Pr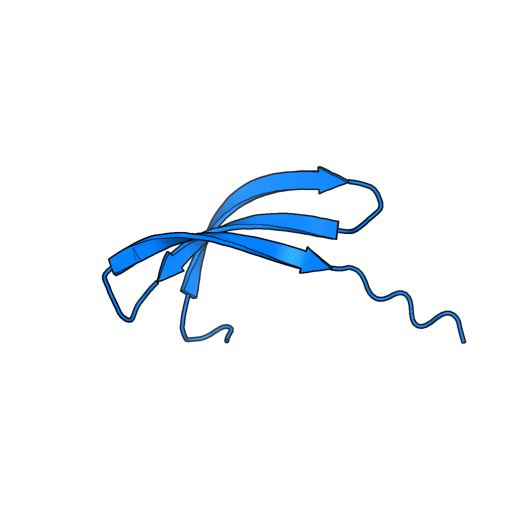otein AF-A0A6C0KUA9-F1 (afdb_monomer_lite)

Radius of gyration: 11.94 Å; chains: 1; bounding box: 24×22×30 Å

Sequence (42 aa):
MEDDYTVLEKLGEGSFGKVFKVLSKKDGENYALKQVNYNEDK

Structure (mmCIF, N/CA/C/O backbone):
data_AF-A0A6C0KUA9-F1
#
_entry.id   AF-A0A6C0KUA9-F1
#
loop_
_atom_site.group_PDB
_atom_site.id
_atom_site.type_symbol
_atom_site.label_atom_id
_atom_site.label_alt_id
_atom_site.label_comp_id
_atom_site.label_asym_id
_atom_site.label_entity_id
_atom_site.label_seq_id
_atom_site.pdbx_PDB_ins_code
_atom_site.Cartn_x
_atom_site.Cartn_y
_atom_site.Cartn_z
_atom_site.occupancy
_atom_site.B_iso_or_equiv
_atom_site.auth_seq_id
_atom_site.auth_comp_id
_atom_site.auth_asym_id
_atom_site.auth_atom_id
_atom_site.pdbx_PDB_model_num
ATOM 1 N N . MET A 1 1 ? -0.379 -10.987 4.934 1.00 56.25 1 MET A N 1
ATOM 2 C CA . MET A 1 1 ? 0.070 -9.755 4.248 1.00 56.25 1 MET A CA 1
ATOM 3 C C . MET A 1 1 ? -1.046 -9.130 3.423 1.00 56.25 1 MET A C 1
ATOM 5 O O . MET A 1 1 ? -1.487 -8.065 3.825 1.00 56.25 1 MET A O 1
ATOM 9 N N . GLU A 1 2 ? -1.549 -9.748 2.343 1.00 56.94 2 GLU A N 1
ATOM 10 C CA . GLU A 1 2 ? -2.704 -9.184 1.598 1.00 56.94 2 GLU A CA 1
ATOM 11 C C . GLU A 1 2 ? -3.992 -9.130 2.436 1.00 56.94 2 GLU A C 1
ATOM 13 O O . GLU A 1 2 ? -4.816 -8.242 2.248 1.00 56.94 2 GLU A O 1
ATOM 18 N N . ASP A 1 3 ? -4.130 -10.011 3.430 1.00 78.25 3 ASP A N 1
ATOM 19 C CA . ASP A 1 3 ? -5.286 -9.996 4.329 1.00 78.25 3 ASP A CA 1
ATOM 20 C C . ASP A 1 3 ? -5.181 -9.013 5.503 1.00 78.25 3 ASP A C 1
ATOM 22 O O . ASP A 1 3 ? -6.196 -8.717 6.125 1.00 78.25 3 ASP A O 1
ATOM 26 N N . ASP A 1 4 ? -4.003 -8.459 5.800 1.00 92.44 4 ASP A N 1
ATOM 27 C CA . ASP A 1 4 ? -3.808 -7.596 6.979 1.00 92.44 4 ASP A CA 1
ATOM 28 C C . ASP A 1 4 ? -4.052 -6.113 6.670 1.00 92.44 4 ASP A C 1
ATOM 30 O O . ASP A 1 4 ? -4.272 -5.306 7.577 1.00 92.44 4 ASP A O 1
ATOM 34 N N . TYR A 1 5 ? -4.031 -5.753 5.385 1.00 95.25 5 TYR A N 1
ATOM 35 C CA . TYR A 1 5 ? -4.083 -4.375 4.917 1.00 95.25 5 TYR A CA 1
ATOM 36 C C . TYR A 1 5 ? -5.095 -4.212 3.786 1.00 95.25 5 TYR A C 1
ATOM 38 O O . TYR A 1 5 ? -5.074 -4.948 2.803 1.00 95.25 5 TYR A O 1
ATOM 46 N N . THR A 1 6 ? -5.950 -3.199 3.889 1.00 96.00 6 THR A N 1
ATOM 47 C CA . THR A 1 6 ? -6.833 -2.782 2.795 1.00 96.00 6 THR A CA 1
ATOM 48 C C . THR A 1 6 ? -6.135 -1.701 1.979 1.00 96.00 6 THR A C 1
ATOM 50 O O . THR A 1 6 ? -5.839 -0.628 2.505 1.00 96.00 6 THR A O 1
ATOM 53 N N . VAL A 1 7 ? -5.871 -1.957 0.697 1.00 95.94 7 VAL A N 1
ATOM 54 C CA . VAL A 1 7 ? -5.284 -0.956 -0.208 1.00 95.94 7 VAL A CA 1
ATOM 55 C C . VAL A 1 7 ? -6.316 0.122 -0.535 1.00 95.94 7 VAL A C 1
ATOM 57 O O . VAL A 1 7 ? -7.420 -0.197 -0.967 1.00 95.94 7 VAL A O 1
ATOM 60 N N . LEU A 1 8 ? -5.955 1.392 -0.325 1.00 96.88 8 LEU A N 1
ATOM 61 C CA . LEU A 1 8 ? -6.846 2.538 -0.531 1.00 96.88 8 LEU A CA 1
ATOM 62 C C . LEU A 1 8 ? -6.534 3.284 -1.834 1.00 96.88 8 LEU A C 1
ATOM 64 O O . LEU A 1 8 ? -7.401 3.431 -2.689 1.00 96.88 8 LEU A O 1
ATOM 68 N N . GLU A 1 9 ? -5.297 3.757 -1.999 1.00 96.88 9 GLU A N 1
ATOM 69 C CA . GLU A 1 9 ? -4.877 4.548 -3.164 1.00 96.88 9 GLU A CA 1
ATOM 70 C C . GLU A 1 9 ? -3.396 4.325 -3.494 1.00 96.88 9 GLU A C 1
ATOM 72 O O . GLU A 1 9 ? -2.589 4.016 -2.616 1.00 96.88 9 GLU A O 1
ATOM 77 N N . LYS A 1 10 ? -3.009 4.499 -4.763 1.00 97.44 10 LYS A N 1
ATOM 78 C CA . LYS A 1 10 ? -1.598 4.512 -5.171 1.00 97.44 10 LYS A CA 1
ATOM 79 C C . LYS A 1 10 ? -1.036 5.916 -4.955 1.00 97.44 10 LYS A C 1
ATOM 81 O O . LYS A 1 10 ? -1.478 6.858 -5.601 1.00 97.44 10 LYS A O 1
ATOM 86 N N . LEU A 1 11 ? -0.030 6.030 -4.094 1.00 97.62 11 LEU A N 1
ATOM 87 C CA . LEU A 1 11 ? 0.636 7.296 -3.779 1.00 97.62 11 LEU A CA 1
ATOM 88 C C . LEU A 1 11 ? 1.725 7.648 -4.797 1.00 97.62 11 LEU A C 1
ATOM 90 O O . LEU A 1 11 ? 1.982 8.820 -5.052 1.00 97.62 11 LEU A O 1
ATOM 94 N N . GLY A 1 12 ? 2.377 6.641 -5.384 1.00 96.69 12 GLY A N 1
ATOM 95 C CA . GLY A 1 12 ? 3.441 6.874 -6.355 1.00 96.69 12 GLY A CA 1
ATOM 96 C C . GLY A 1 12 ? 3.967 5.603 -7.009 1.00 96.69 12 GLY A C 1
ATOM 97 O O . GLY A 1 12 ? 3.709 4.486 -6.561 1.00 96.69 12 GLY A O 1
ATOM 98 N N . GLU A 1 13 ? 4.706 5.785 -8.098 1.00 96.75 13 GLU A N 1
ATOM 99 C CA . GLU A 1 13 ? 5.406 4.727 -8.824 1.00 96.75 13 GLU A CA 1
ATOM 100 C C . GLU A 1 13 ? 6.720 5.274 -9.379 1.00 96.75 13 GLU A C 1
ATOM 102 O O . GLU A 1 13 ? 6.778 6.411 -9.845 1.00 96.75 13 GLU A O 1
ATOM 107 N N . GLY A 1 14 ? 7.767 4.458 -9.315 1.00 93.00 14 GLY A N 1
ATOM 108 C CA . GLY A 1 14 ? 9.066 4.749 -9.906 1.00 93.00 14 GLY A CA 1
ATOM 109 C C . GLY A 1 14 ? 9.770 3.468 -10.342 1.00 93.00 14 GLY A C 1
ATOM 110 O O . GLY A 1 14 ? 9.226 2.371 -10.224 1.00 93.00 14 GLY A O 1
ATOM 111 N N . SER A 1 15 ? 11.013 3.600 -10.805 1.00 90.88 15 SER A N 1
ATOM 112 C CA . SER A 1 15 ? 11.815 2.483 -11.330 1.00 90.88 15 SER A CA 1
ATOM 113 C C . SER A 1 15 ? 11.982 1.311 -10.353 1.00 90.88 15 SER A C 1
ATOM 115 O O . SER A 1 15 ? 12.127 0.174 -10.784 1.00 90.88 15 SER A O 1
ATOM 117 N N . PHE A 1 16 ? 11.925 1.568 -9.044 1.00 87.81 16 PHE A N 1
ATOM 118 C CA . PHE A 1 16 ? 12.112 0.558 -7.996 1.00 87.81 16 PHE A CA 1
ATOM 119 C C . PHE A 1 16 ? 10.808 -0.067 -7.472 1.00 87.81 16 PHE A C 1
ATOM 121 O O . PHE A 1 16 ? 10.859 -0.926 -6.589 1.00 87.81 16 PHE A O 1
ATOM 128 N N . GLY A 1 17 ? 9.643 0.369 -7.962 1.00 93.62 17 GLY A N 1
ATOM 129 C CA . GLY A 1 17 ? 8.348 -0.170 -7.546 1.00 93.62 17 GLY A CA 1
ATOM 130 C C . GLY A 1 17 ? 7.276 0.882 -7.275 1.00 93.62 17 GLY A C 1
ATOM 131 O O . GLY A 1 17 ? 7.355 2.028 -7.727 1.00 93.62 17 GLY A O 1
ATOM 132 N N . LYS A 1 18 ? 6.246 0.471 -6.533 1.00 96.25 18 LYS A N 1
ATOM 133 C CA . LYS A 1 18 ? 5.008 1.229 -6.300 1.00 96.25 18 LYS A CA 1
ATOM 134 C C . LYS A 1 18 ? 4.787 1.449 -4.808 1.00 96.25 18 LYS A C 1
ATOM 136 O O . LYS A 1 18 ? 5.167 0.615 -3.989 1.00 96.25 18 LYS A O 1
ATOM 141 N N . VAL A 1 19 ? 4.170 2.570 -4.450 1.00 97.00 19 VAL A N 1
ATOM 142 C CA . VAL A 1 19 ? 3.794 2.886 -3.067 1.00 97.00 19 VAL A CA 1
ATOM 143 C C . VAL A 1 19 ? 2.293 3.109 -3.002 1.00 97.00 19 VAL A C 1
ATOM 145 O O . VAL A 1 19 ? 1.740 3.868 -3.800 1.00 97.00 19 VAL A O 1
ATOM 148 N N . PHE A 1 20 ? 1.647 2.474 -2.032 1.00 97.56 20 PHE A N 1
ATOM 149 C CA . PHE A 1 20 ? 0.211 2.556 -1.801 1.00 97.56 20 PHE A CA 1
ATOM 150 C C . PHE A 1 20 ? -0.078 3.066 -0.398 1.00 97.56 20 PHE A C 1
ATOM 152 O O . PHE A 1 20 ? 0.635 2.727 0.543 1.00 97.56 20 PHE A O 1
ATOM 159 N N . LYS A 1 21 ? -1.151 3.831 -0.241 1.00 97.62 21 LYS A N 1
ATOM 160 C CA . LYS A 1 21 ? -1.772 4.054 1.059 1.00 97.62 21 LYS A CA 1
ATOM 161 C C . LYS A 1 21 ? -2.617 2.837 1.398 1.00 97.62 21 LYS A C 1
ATOM 163 O O . LYS A 1 21 ? -3.401 2.379 0.562 1.00 97.62 21 LYS A O 1
ATOM 168 N N . VAL A 1 22 ? -2.477 2.337 2.614 1.00 97.75 22 VAL A N 1
ATOM 169 C CA . VAL A 1 22 ? -3.213 1.172 3.101 1.00 97.75 22 VAL A CA 1
ATOM 170 C C . VAL A 1 22 ? -3.797 1.436 4.482 1.00 97.75 22 VAL A C 1
ATOM 172 O O . VAL A 1 22 ? -3.213 2.185 5.262 1.00 97.75 22 VAL A O 1
ATOM 175 N N . LEU A 1 23 ? -4.924 0.799 4.786 1.00 97.38 23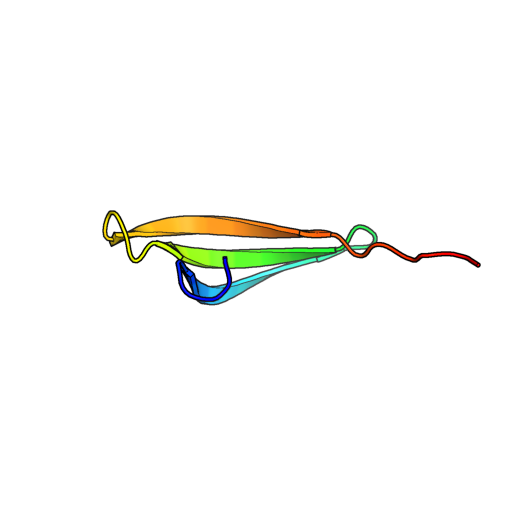 LEU A N 1
ATOM 176 C CA . LEU A 1 23 ? -5.517 0.752 6.119 1.00 97.38 23 LEU A CA 1
ATOM 177 C C . LEU A 1 23 ? -5.161 -0.581 6.777 1.00 97.38 23 LEU A C 1
ATOM 179 O O . LEU A 1 23 ? -5.496 -1.639 6.242 1.00 97.38 23 LEU A O 1
ATOM 183 N N . SER A 1 24 ? -4.498 -0.539 7.925 1.00 96.25 24 SER A N 1
ATOM 184 C CA . SER A 1 24 ? -4.214 -1.725 8.733 1.00 96.25 24 SER A CA 1
ATOM 185 C C . SER A 1 24 ? -5.492 -2.233 9.394 1.00 96.25 24 SER A C 1
ATOM 187 O O . SER A 1 24 ? -6.170 -1.493 10.106 1.00 96.25 24 SER A O 1
ATOM 189 N N . LYS A 1 25 ? -5.824 -3.514 9.205 1.00 95.31 25 LYS A N 1
ATOM 190 C CA . LYS A 1 25 ? -6.983 -4.137 9.869 1.00 95.31 25 LYS A CA 1
ATOM 191 C C . LYS A 1 25 ? -6.733 -4.416 11.358 1.00 95.31 25 LYS A C 1
ATOM 193 O O . LYS A 1 25 ? -7.672 -4.743 12.077 1.00 95.31 25 LYS A O 1
ATOM 198 N N . LYS A 1 26 ? -5.480 -4.312 11.818 1.00 94.94 26 LYS A N 1
ATOM 199 C CA . LYS A 1 26 ? -5.075 -4.616 13.198 1.00 94.94 26 LYS A CA 1
ATOM 200 C C . LYS A 1 26 ? -5.341 -3.459 14.158 1.00 94.94 26 LYS A C 1
ATOM 202 O O . LYS A 1 26 ? -5.835 -3.683 15.257 1.00 94.94 26 LYS A O 1
ATOM 207 N N . ASP A 1 27 ? -4.957 -2.254 13.759 1.00 96.56 27 ASP A N 1
ATOM 208 C CA . ASP A 1 27 ? -5.038 -1.035 14.574 1.00 96.56 27 ASP A CA 1
ATOM 209 C C . ASP A 1 27 ? -5.938 0.040 13.949 1.00 96.56 27 ASP A C 1
ATOM 211 O O . ASP A 1 27 ? -6.275 1.003 14.627 1.00 96.56 27 ASP A O 1
ATOM 215 N N . GLY A 1 28 ? -6.395 -0.142 12.704 1.00 96.69 28 GLY A N 1
ATOM 216 C CA . GLY A 1 28 ? -7.254 0.823 12.017 1.00 96.69 28 GLY A CA 1
ATOM 217 C C . GLY A 1 28 ? -6.505 2.054 11.507 1.00 96.69 28 GLY A C 1
ATOM 218 O O . GLY A 1 28 ? -7.149 3.032 11.129 1.00 96.69 28 GLY A O 1
ATOM 219 N N . GLU A 1 29 ? -5.171 2.021 11.475 1.00 98.00 29 GLU A N 1
ATOM 220 C CA . GLU A 1 29 ? -4.345 3.168 11.101 1.00 98.00 29 GLU A CA 1
ATOM 221 C C . GLU A 1 29 ? -3.894 3.133 9.634 1.00 98.00 29 GLU A C 1
ATOM 223 O O . GLU A 1 29 ? -3.838 2.083 8.981 1.00 98.00 29 GLU A O 1
ATOM 228 N N . ASN A 1 30 ? -3.575 4.315 9.099 1.00 97.81 30 ASN A N 1
ATOM 229 C CA . ASN A 1 30 ? -3.116 4.473 7.719 1.00 97.81 30 ASN A CA 1
ATOM 230 C C . ASN A 1 30 ? -1.590 4.348 7.611 1.00 97.81 30 ASN A C 1
ATOM 232 O O . ASN A 1 30 ? -0.849 5.013 8.334 1.00 97.81 30 ASN A O 1
ATOM 236 N N . TYR A 1 31 ? -1.125 3.586 6.621 1.00 97.25 31 TYR A N 1
ATOM 237 C CA . TYR A 1 31 ? 0.296 3.365 6.341 1.00 97.25 31 TYR A C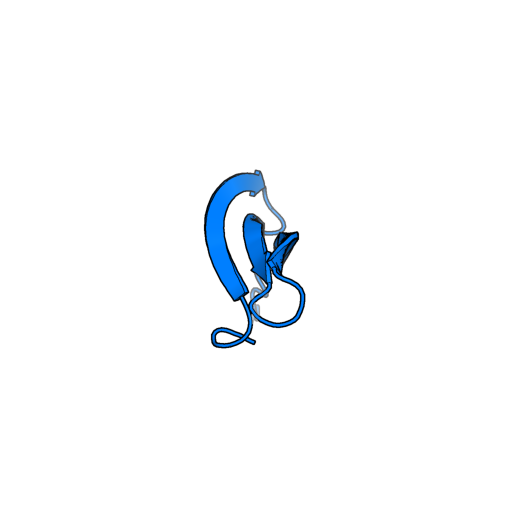A 1
ATOM 238 C C . TYR A 1 31 ? 0.627 3.515 4.855 1.00 97.25 31 TYR A C 1
ATOM 240 O O . TYR A 1 31 ? -0.254 3.481 3.996 1.00 97.25 31 TYR A O 1
ATOM 248 N N . ALA A 1 32 ? 1.922 3.637 4.552 1.00 97.50 32 ALA A N 1
ATOM 249 C CA . ALA A 1 32 ? 2.453 3.521 3.199 1.00 97.50 32 ALA A CA 1
ATOM 250 C C . ALA A 1 32 ? 3.059 2.121 2.987 1.00 97.50 32 ALA A C 1
ATOM 252 O O . ALA A 1 32 ? 4.034 1.757 3.643 1.00 97.50 32 ALA A O 1
ATOM 253 N N . LEU A 1 33 ? 2.508 1.348 2.051 1.00 95.44 33 LEU A N 1
ATOM 254 C CA . LEU A 1 33 ? 3.010 0.037 1.645 1.00 95.44 33 LEU A CA 1
ATOM 255 C C . LEU A 1 33 ? 3.849 0.188 0.375 1.00 95.44 33 LEU A C 1
ATOM 257 O O . LEU A 1 33 ? 3.330 0.562 -0.678 1.00 95.44 33 LEU A O 1
ATOM 261 N N . LYS A 1 34 ? 5.150 -0.109 0.468 1.00 94.88 34 LYS A N 1
ATOM 262 C CA . LYS A 1 34 ? 6.064 -0.123 -0.680 1.00 94.88 34 LYS A CA 1
ATOM 263 C C . LYS A 1 34 ? 6.151 -1.531 -1.261 1.00 94.88 34 LYS A C 1
ATOM 265 O O . LYS A 1 34 ? 6.711 -2.428 -0.639 1.00 94.88 34 LYS A O 1
ATOM 270 N N . GLN A 1 35 ? 5.642 -1.696 -2.473 1.00 93.31 35 GLN A N 1
ATOM 271 C CA . GLN A 1 35 ? 5.814 -2.900 -3.270 1.00 93.31 35 GLN A CA 1
ATOM 272 C C . GLN A 1 35 ? 7.053 -2.733 -4.152 1.00 93.31 35 GLN A C 1
ATOM 274 O O . GLN A 1 35 ? 7.100 -1.845 -5.004 1.00 93.31 35 GLN A O 1
ATOM 279 N N . VAL A 1 36 ? 8.063 -3.569 -3.928 1.00 92.56 36 VAL A N 1
ATOM 280 C CA . VAL A 1 36 ? 9.291 -3.601 -4.729 1.00 92.56 36 VAL A CA 1
ATOM 281 C C . VAL A 1 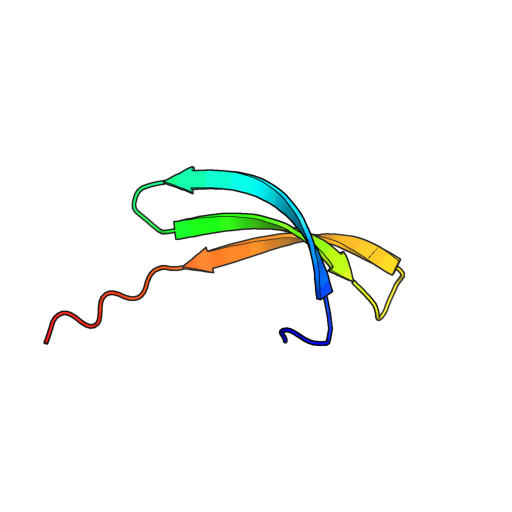36 ? 9.125 -4.549 -5.915 1.00 92.56 36 VAL A C 1
ATOM 283 O O . VAL A 1 36 ? 8.599 -5.651 -5.764 1.00 92.56 36 VAL A O 1
ATOM 286 N N . ASN A 1 37 ? 9.571 -4.119 -7.095 1.00 84.69 37 ASN A N 1
ATOM 287 C CA . ASN A 1 37 ? 9.615 -4.981 -8.272 1.00 84.69 37 ASN A CA 1
ATOM 288 C C . ASN A 1 37 ? 10.912 -5.793 -8.208 1.00 84.69 37 ASN A C 1
ATOM 290 O O . ASN A 1 37 ? 11.979 -5.274 -8.532 1.00 84.69 37 ASN A O 1
ATOM 294 N N . TYR A 1 38 ? 10.839 -7.048 -7.769 1.00 78.75 38 TYR A N 1
ATOM 295 C CA . TYR A 1 38 ? 11.941 -7.977 -7.993 1.00 78.75 38 TYR A CA 1
ATOM 296 C C . TYR A 1 38 ? 11.859 -8.448 -9.443 1.00 78.75 38 TYR A C 1
ATOM 298 O O . TYR A 1 38 ? 11.049 -9.311 -9.772 1.00 78.75 38 TYR A O 1
ATOM 306 N N . ASN A 1 39 ? 12.680 -7.862 -10.315 1.00 69.56 39 ASN A N 1
ATOM 307 C CA . ASN A 1 39 ? 13.060 -8.562 -11.532 1.00 69.56 39 ASN A CA 1
ATOM 308 C C . ASN A 1 39 ? 13.988 -9.696 -11.088 1.00 69.56 39 ASN A C 1
ATOM 310 O O . ASN A 1 39 ? 15.135 -9.454 -10.717 1.00 69.56 39 ASN A O 1
ATOM 314 N N . GLU A 1 40 ? 13.485 -10.930 -11.073 1.00 61.12 40 GLU A N 1
ATOM 315 C CA . GLU A 1 40 ? 14.369 -12.080 -11.240 1.00 61.12 40 GLU A CA 1
ATOM 316 C C . GLU A 1 40 ? 14.864 -12.028 -12.689 1.00 61.12 40 GLU A C 1
ATOM 318 O O . GLU A 1 40 ? 14.271 -12.634 -13.581 1.00 61.12 40 GLU A O 1
ATOM 323 N N . ASP A 1 41 ? 15.908 -11.235 -12.938 1.00 59.31 41 AS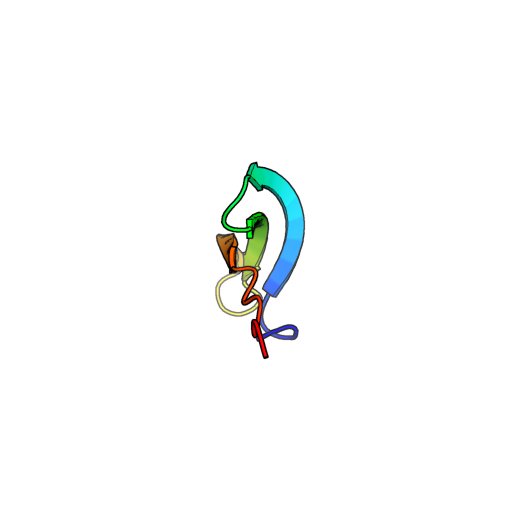P A N 1
ATOM 324 C CA . ASP A 1 41 ? 16.708 -11.382 -14.149 1.00 59.31 41 ASP A CA 1
ATOM 325 C C . ASP A 1 41 ? 17.330 -12.788 -14.083 1.00 59.31 41 ASP A C 1
ATOM 327 O O . ASP A 1 41 ? 18.292 -13.027 -13.349 1.00 59.31 41 ASP A O 1
ATOM 331 N N . LYS A 1 42 ? 16.685 -13.743 -14.761 1.00 44.84 42 LYS A N 1
ATOM 332 C CA . LYS A 1 42 ? 17.233 -15.070 -15.057 1.00 44.84 42 LYS A CA 1
ATOM 333 C C . LYS A 1 42 ? 18.218 -14.997 -16.212 1.00 44.84 42 LYS A C 1
ATOM 335 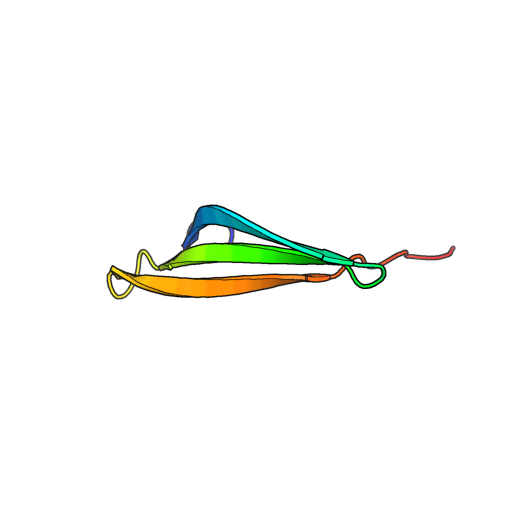O O . LYS A 1 42 ? 17.925 -14.264 -17.182 1.00 44.84 42 LYS A O 1
#

Foldseek 3Di:
DPVQWAFDAWPDADPQFTWTWIQGPPPRDIDIDTDGDDDPPD

InterPro domains:
  IPR000719 Protein kinase domain [PF00069] (5-41)
  IPR000719 Protein kinase domain [PS50011] (5-42)
  IPR011009 Protein kinase-like domain superfamily [SSF56112] (3-39)
  IPR017441 Protein kinase, ATP binding site [PS00107] (11-34)

pLDDT: mean 89.21, std 13.77, range [44.84, 98.0]

Organism: NCBI:txid1070528

Secondary structure (DSSP, 8-state):
-TTTEEEEEEEEEETTEEEEEEEETTT--EEEEEEE------